Protein AF-X1CNL9-F1 (afdb_monomer_lite)

Radius of gyration: 15.49 Å; chains: 1; bounding box: 36×26×52 Å

Foldseek 3Di:
DCVLVDDDQDPPVVVVVQALQQDADPVRHRRDPDWDDDPPQTAHQNQDFNYQCHPVSPHGAQLVVLVVVQSVVVVCCVSVVDDDDRDRSVVGGGDDDDD

Secondary structure (DSSP, 8-state):
--GGG------HHHHHHHHHTT-B-TTS-BS----EEETTEEEBSSSSTTBSB-TTSSSB-HHHHHHHHHHHHHHHHHHH---PPPP-GGGS-------

pLDDT: mean 90.12, std 8.89, range [52.78, 97.94]

Structure (mmCIF, N/CA/C/O backbone):
data_AF-X1CNL9-F1
#
_entry.id   AF-X1CNL9-F1
#
loop_
_atom_site.group_PDB
_atom_site.id
_atom_site.type_symbol
_atom_site.label_atom_id
_atom_site.label_alt_id
_atom_site.label_comp_id
_atom_site.label_asym_id
_atom_site.label_entity_id
_atom_site.label_seq_id
_atom_site.pdbx_PDB_ins_code
_atom_site.Cartn_x
_atom_site.Cartn_y
_atom_site.Cartn_z
_atom_site.occupancy
_atom_site.B_iso_or_equiv
_atom_site.auth_seq_id
_atom_site.auth_comp_id
_atom_site.auth_asym_id
_atom_site.auth_atom_id
_atom_site.pdbx_PDB_model_num
ATOM 1 N N . GLU A 1 1 ? -3.794 -0.713 32.913 1.00 54.69 1 GLU A N 1
ATOM 2 C CA . GLU A 1 1 ? -4.389 -1.620 31.913 1.00 54.69 1 GLU A CA 1
ATOM 3 C C . GLU A 1 1 ? -4.919 -0.777 30.761 1.00 54.69 1 GLU A C 1
ATOM 5 O O . GLU A 1 1 ? -5.794 0.048 30.974 1.00 54.69 1 GLU A O 1
ATOM 10 N N . TYR A 1 2 ? -4.302 -0.887 29.584 1.00 60.25 2 TYR A N 1
ATOM 11 C CA . TYR A 1 2 ? -4.730 -0.225 28.339 1.00 60.25 2 TYR A CA 1
ATOM 12 C C . TYR A 1 2 ? -4.790 -1.234 27.179 1.00 60.25 2 TYR A C 1
ATOM 14 O O . TYR A 1 2 ? -4.810 -0.820 26.023 1.00 60.25 2 TYR A O 1
ATOM 22 N N . SER A 1 3 ? -4.776 -2.545 27.472 1.00 65.31 3 SER A N 1
ATOM 23 C CA . SER A 1 3 ? -4.716 -3.605 26.453 1.00 65.31 3 SER A CA 1
ATOM 24 C C . SER A 1 3 ? -5.820 -3.456 25.411 1.00 65.31 3 SER A C 1
ATOM 26 O O . SER A 1 3 ? -5.563 -3.628 24.231 1.00 65.31 3 SER A O 1
ATOM 28 N N . ASP A 1 4 ? -7.002 -3.013 25.836 1.00 73.25 4 ASP A N 1
ATOM 29 C CA . ASP A 1 4 ? -8.191 -2.938 24.983 1.00 73.25 4 ASP A CA 1
ATOM 30 C C . ASP A 1 4 ? -8.252 -1.638 24.157 1.00 73.25 4 ASP A C 1
ATOM 32 O O . ASP A 1 4 ? -9.222 -1.377 23.452 1.00 73.25 4 ASP A O 1
ATOM 36 N N . ARG A 1 5 ? -7.229 -0.779 24.260 1.00 80.44 5 ARG A N 1
ATOM 37 C CA . ARG A 1 5 ? -7.118 0.488 23.511 1.00 80.44 5 ARG A CA 1
ATOM 38 C C . ARG A 1 5 ? -5.924 0.508 22.559 1.00 80.44 5 ARG A C 1
ATOM 40 O O . ARG A 1 5 ? -5.678 1.530 21.924 1.00 80.44 5 ARG A O 1
ATOM 47 N N . LEU A 1 6 ? -5.168 -0.585 22.491 1.00 88.25 6 LEU A N 1
ATOM 48 C CA . LEU A 1 6 ? -3.999 -0.725 21.635 1.00 88.25 6 LEU A CA 1
ATOM 49 C C . LEU A 1 6 ? -4.222 -1.896 20.689 1.00 88.25 6 LEU A C 1
ATOM 51 O O . LEU A 1 6 ? -4.370 -3.034 21.117 1.00 88.25 6 LEU A O 1
ATOM 55 N N . VAL A 1 7 ? -4.214 -1.596 19.397 1.00 90.00 7 VAL A N 1
ATOM 56 C CA . VAL A 1 7 ? -4.333 -2.590 18.334 1.00 90.00 7 VAL A CA 1
ATOM 57 C C . VAL A 1 7 ? -3.027 -2.587 17.559 1.00 90.00 7 VAL A C 1
ATOM 59 O O . VAL A 1 7 ? -2.534 -1.530 17.161 1.00 90.00 7 VAL A O 1
ATOM 62 N N . VAL A 1 8 ? -2.452 -3.771 17.370 1.00 90.88 8 VAL A N 1
ATOM 63 C CA . VAL A 1 8 ? -1.277 -3.956 16.519 1.00 90.88 8 VAL A CA 1
ATOM 64 C C . VAL A 1 8 ? -1.761 -4.208 15.100 1.00 90.88 8 VAL A C 1
ATOM 66 O O . VAL A 1 8 ? -2.524 -5.140 14.866 1.00 90.88 8 VAL A O 1
ATOM 69 N N . VAL A 1 9 ? -1.299 -3.389 14.159 1.00 93.81 9 VAL A N 1
ATOM 70 C CA . VAL A 1 9 ? -1.529 -3.603 12.728 1.00 93.81 9 VAL A CA 1
ATOM 71 C C . VAL A 1 9 ? -0.327 -4.349 12.164 1.00 93.81 9 VAL A C 1
ATOM 73 O O . VAL A 1 9 ? 0.772 -3.795 12.106 1.00 93.81 9 VAL A O 1
ATOM 76 N N . ASP A 1 10 ? -0.522 -5.611 11.779 1.00 92.50 10 ASP A N 1
ATOM 77 C CA . ASP A 1 10 ? 0.533 -6.402 11.144 1.00 92.50 10 ASP A CA 1
ATOM 78 C C . ASP A 1 10 ? 0.637 -6.067 9.653 1.00 92.50 10 ASP A C 1
ATOM 80 O O . ASP A 1 10 ? -0.144 -6.532 8.826 1.00 92.50 10 ASP A O 1
ATOM 84 N N . LEU A 1 11 ? 1.633 -5.255 9.311 1.00 94.25 11 LEU A N 1
ATOM 85 C CA . LEU A 1 11 ? 1.977 -4.945 7.925 1.00 94.25 11 LEU A CA 1
ATOM 86 C C . LEU A 1 11 ? 3.014 -5.908 7.346 1.00 94.25 11 LEU A C 1
ATOM 88 O O . LEU A 1 11 ? 3.217 -5.922 6.135 1.00 94.25 11 LEU A O 1
ATOM 92 N N . ASN A 1 12 ? 3.713 -6.680 8.181 1.00 93.00 12 ASN A N 1
ATOM 93 C CA . ASN A 1 12 ? 4.885 -7.424 7.734 1.00 93.00 12 ASN A CA 1
ATOM 94 C C . ASN A 1 12 ? 4.502 -8.482 6.699 1.00 93.00 12 ASN A C 1
ATOM 96 O O . ASN A 1 12 ? 5.143 -8.575 5.657 1.00 93.00 12 ASN A O 1
ATOM 100 N N . SER A 1 13 ? 3.424 -9.222 6.958 1.00 92.19 13 SER A N 1
ATOM 101 C CA . SER A 1 13 ? 2.940 -10.283 6.075 1.00 92.19 13 SER A CA 1
ATOM 102 C C . SER A 1 13 ? 2.602 -9.751 4.674 1.00 92.19 13 SER A C 1
ATOM 104 O O . SER A 1 13 ? 3.197 -10.185 3.689 1.00 92.19 13 SER A O 1
ATOM 106 N N . ILE A 1 14 ? 1.746 -8.727 4.584 1.00 91.88 14 ILE A N 1
ATOM 107 C CA . ILE A 1 14 ? 1.308 -8.170 3.295 1.00 91.88 14 ILE A CA 1
ATOM 108 C C . ILE A 1 14 ? 2.436 -7.453 2.541 1.00 91.88 14 ILE A C 1
ATOM 110 O O . ILE A 1 14 ? 2.567 -7.587 1.325 1.00 91.88 14 ILE A O 1
ATOM 114 N N . ILE A 1 15 ? 3.299 -6.710 3.241 1.00 93.75 15 ILE A N 1
ATOM 115 C CA . ILE A 1 15 ? 4.438 -6.037 2.604 1.00 93.75 15 ILE A CA 1
ATOM 116 C C . ILE A 1 15 ? 5.466 -7.063 2.124 1.00 93.75 15 ILE A C 1
ATOM 118 O O . ILE A 1 15 ? 6.042 -6.884 1.050 1.00 93.75 15 ILE A O 1
ATOM 122 N N . HIS A 1 16 ? 5.670 -8.155 2.866 1.00 92.19 16 HIS A N 1
ATOM 123 C CA . HIS A 1 16 ? 6.525 -9.253 2.434 1.00 92.19 16 HIS A CA 1
ATOM 124 C C . HIS A 1 16 ? 5.980 -9.911 1.162 1.00 92.19 16 HIS A C 1
ATOM 126 O O . HIS A 1 16 ? 6.737 -10.063 0.205 1.00 92.19 16 HIS A O 1
ATOM 132 N N . GLU A 1 17 ? 4.689 -10.235 1.099 1.00 92.00 17 GLU A N 1
ATOM 133 C CA . GLU A 1 17 ? 4.057 -10.794 -0.105 1.00 92.00 17 GLU A CA 1
ATOM 134 C C . GLU A 1 17 ? 4.214 -9.868 -1.320 1.00 92.00 17 GLU A C 1
ATOM 136 O O . GLU A 1 17 ? 4.712 -10.288 -2.367 1.00 92.00 17 GLU A O 1
ATOM 141 N N . ILE A 1 18 ? 3.928 -8.571 -1.162 1.00 92.69 18 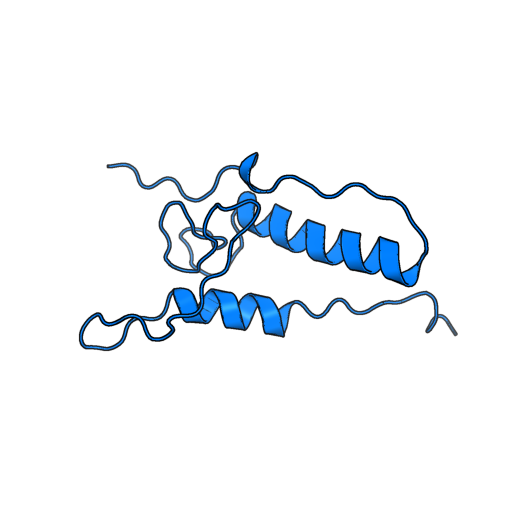ILE A N 1
ATOM 142 C CA . ILE A 1 18 ? 4.136 -7.591 -2.236 1.00 92.69 18 ILE A CA 1
ATOM 143 C C . ILE A 1 18 ? 5.621 -7.504 -2.616 1.00 92.69 18 ILE A C 1
ATOM 145 O O . ILE A 1 18 ? 5.942 -7.421 -3.802 1.0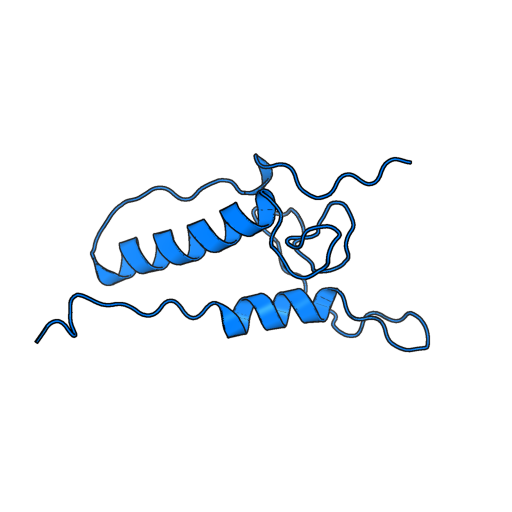0 92.69 18 ILE A O 1
ATOM 149 N N . SER A 1 19 ? 6.548 -7.585 -1.656 1.00 91.75 19 SER A N 1
ATOM 150 C CA . SER A 1 19 ? 7.993 -7.587 -1.936 1.00 91.75 19 SER A CA 1
ATOM 151 C C . SER A 1 19 ? 8.424 -8.765 -2.818 1.00 91.75 19 SER A C 1
ATOM 153 O O . SER A 1 19 ? 9.303 -8.613 -3.669 1.00 91.75 19 SER A O 1
ATOM 155 N N . MET A 1 20 ? 7.771 -9.927 -2.682 1.00 91.19 20 MET A N 1
ATOM 156 C CA . MET A 1 20 ? 8.066 -11.116 -3.486 1.00 91.19 20 MET A CA 1
ATOM 157 C C . MET A 1 20 ? 7.733 -10.913 -4.966 1.00 91.19 20 MET A C 1
ATOM 159 O O . MET A 1 20 ? 8.447 -11.444 -5.815 1.00 91.19 20 MET A O 1
ATOM 163 N N . THR A 1 21 ? 6.731 -10.088 -5.291 1.00 91.50 21 THR A N 1
ATOM 164 C CA . THR A 1 21 ? 6.368 -9.746 -6.685 1.00 91.50 21 THR A CA 1
ATOM 165 C C . THR A 1 21 ? 7.484 -9.011 -7.436 1.00 91.50 21 THR A C 1
ATOM 167 O O . THR A 1 21 ? 7.524 -9.006 -8.666 1.00 91.50 21 THR A O 1
ATOM 170 N N . GLY A 1 22 ? 8.409 -8.380 -6.702 1.00 88.19 22 GLY A N 1
ATOM 171 C CA . GLY A 1 22 ? 9.576 -7.704 -7.261 1.00 88.19 22 GLY A CA 1
ATOM 172 C C . GLY A 1 22 ? 10.758 -8.626 -7.548 1.00 88.19 22 GLY A C 1
ATOM 173 O O . GLY A 1 22 ? 11.686 -8.210 -8.243 1.00 88.19 22 GLY A O 1
ATOM 174 N N . LYS A 1 23 ? 10.752 -9.860 -7.026 1.00 89.56 23 LYS A N 1
ATOM 175 C CA . LYS A 1 23 ? 11.889 -10.776 -7.137 1.00 89.56 23 LYS A CA 1
ATOM 176 C C . LYS A 1 23 ? 11.922 -11.446 -8.506 1.00 89.56 23 LYS A C 1
ATOM 178 O O . LYS A 1 23 ? 10.932 -12.007 -8.979 1.00 89.56 23 LYS A O 1
ATOM 183 N N . ILE A 1 24 ? 13.101 -11.392 -9.111 1.00 86.44 24 ILE A N 1
ATOM 184 C CA . ILE A 1 24 ? 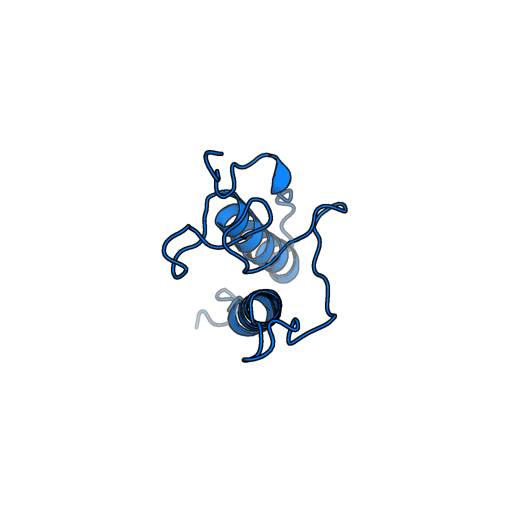13.458 -12.122 -10.321 1.00 86.44 24 ILE A CA 1
ATOM 185 C C . ILE A 1 24 ? 14.601 -13.074 -9.985 1.00 86.44 24 ILE A C 1
ATOM 187 O O . ILE A 1 24 ? 15.477 -12.741 -9.184 1.00 86.44 24 ILE A O 1
ATOM 191 N N . ASP A 1 25 ? 14.574 -14.269 -10.560 1.00 88.50 25 ASP A N 1
ATOM 192 C CA . ASP A 1 25 ? 15.682 -15.207 -10.433 1.00 88.50 25 ASP A CA 1
ATOM 193 C C . ASP A 1 25 ? 16.861 -14.821 -11.348 1.00 88.50 25 ASP A C 1
ATOM 195 O O . ASP A 1 25 ? 16.814 -13.844 -12.101 1.00 88.50 25 ASP A O 1
ATOM 199 N N . ALA A 1 26 ? 17.941 -15.606 -11.294 1.00 88.94 26 ALA A N 1
ATOM 200 C CA . ALA A 1 26 ? 19.138 -15.386 -12.109 1.00 88.94 26 ALA A CA 1
ATOM 201 C C . ALA A 1 26 ? 18.891 -15.494 -13.628 1.00 88.94 26 ALA A C 1
ATOM 203 O O . ALA A 1 26 ? 19.743 -15.084 -14.414 1.00 88.94 26 ALA A O 1
ATOM 204 N N . TRP A 1 27 ? 17.741 -16.030 -14.041 1.00 89.69 27 TRP A N 1
ATOM 205 C CA . TRP A 1 27 ? 17.330 -16.184 -15.434 1.00 89.69 27 TRP A CA 1
ATOM 206 C C . TRP A 1 27 ? 16.309 -15.121 -15.865 1.00 89.69 27 TRP A C 1
ATOM 208 O O . TRP A 1 27 ? 15.857 -15.132 -17.009 1.00 89.69 27 TRP A O 1
ATOM 218 N N . GLY A 1 28 ? 15.963 -14.180 -14.979 1.00 85.88 28 GLY A N 1
ATOM 219 C CA . GLY A 1 28 ? 15.004 -13.109 -15.245 1.00 85.88 28 GLY A CA 1
ATOM 220 C C . GLY A 1 28 ? 13.539 -13.532 -15.118 1.00 85.88 28 GLY A C 1
ATOM 221 O O . GLY A 1 28 ? 12.653 -12.767 -15.506 1.00 85.88 28 GLY A O 1
ATOM 222 N N . GLN A 1 29 ? 13.258 -14.718 -14.575 1.00 85.75 29 GLN A N 1
ATOM 223 C CA . GLN A 1 29 ? 11.900 -15.189 -14.332 1.00 85.75 29 GLN A CA 1
ATOM 224 C C . GLN A 1 29 ? 11.367 -14.626 -13.010 1.00 85.75 29 GLN A C 1
ATOM 226 O O . GLN A 1 29 ? 12.063 -14.586 -11.995 1.00 85.75 29 GLN A O 1
ATOM 231 N N . ILE A 1 30 ? 10.105 -14.191 -13.019 1.00 83.69 30 ILE A N 1
ATOM 232 C CA . ILE A 1 30 ? 9.424 -13.673 -11.827 1.00 83.69 30 ILE A CA 1
ATOM 233 C C . ILE A 1 30 ? 9.240 -14.820 -10.826 1.00 83.69 30 ILE A C 1
ATOM 235 O O . ILE A 1 30 ? 8.726 -15.883 -11.179 1.00 83.69 30 ILE A O 1
ATOM 239 N N . SER A 1 31 ? 9.659 -14.596 -9.579 1.00 82.19 31 SER A N 1
ATOM 240 C CA . SER A 1 31 ? 9.675 -15.627 -8.533 1.00 82.19 31 SER A CA 1
ATOM 241 C C . SER A 1 31 ? 8.288 -16.001 -7.995 1.00 82.19 31 SER A C 1
ATOM 243 O O . SER A 1 31 ? 8.138 -17.075 -7.422 1.00 82.19 31 SER A O 1
ATOM 245 N N . THR A 1 32 ? 7.277 -15.146 -8.170 1.00 84.19 32 THR A N 1
ATOM 246 C CA . THR A 1 32 ? 5.880 -15.416 -7.793 1.00 84.19 32 THR A CA 1
ATOM 247 C C . THR A 1 32 ? 4.924 -15.032 -8.924 1.00 84.19 32 THR A C 1
ATOM 249 O O . THR A 1 32 ? 5.180 -14.089 -9.668 1.00 84.19 32 THR A O 1
ATOM 252 N N . GLN A 1 33 ? 3.831 -15.782 -9.066 1.00 80.56 33 GLN A N 1
ATOM 253 C CA . GLN A 1 33 ? 2.722 -15.471 -9.981 1.00 80.56 33 GLN A CA 1
ATOM 254 C C . GLN A 1 33 ? 1.566 -14.762 -9.257 1.00 80.56 33 GLN A C 1
ATOM 256 O O . GLN A 1 33 ? 0.546 -14.465 -9.872 1.00 80.56 33 GLN A O 1
ATOM 261 N N . GLU A 1 34 ? 1.701 -14.517 -7.951 1.00 86.38 34 GLU A N 1
ATOM 262 C CA . GLU A 1 34 ? 0.715 -13.758 -7.191 1.00 86.38 34 GLU A CA 1
ATOM 263 C C . GLU A 1 34 ? 0.680 -12.310 -7.670 1.00 86.38 34 GLU A C 1
ATOM 265 O O . GLU A 1 34 ? 1.712 -11.657 -7.851 1.00 86.38 34 GLU A O 1
ATOM 270 N N . GLN A 1 35 ? -0.535 -11.813 -7.866 1.00 84.69 35 GLN A N 1
ATOM 271 C CA . GLN A 1 35 ? -0.794 -10.446 -8.266 1.00 84.69 35 GLN A CA 1
ATOM 272 C C . GLN A 1 35 ? -1.637 -9.778 -7.189 1.00 84.69 35 GLN A C 1
ATOM 274 O O . GLN A 1 35 ? -2.690 -10.283 -6.808 1.00 84.69 35 GLN A O 1
ATOM 279 N N . PHE A 1 36 ? -1.170 -8.619 -6.745 1.00 91.81 36 PHE A N 1
ATOM 280 C CA . PHE A 1 36 ? -1.917 -7.725 -5.879 1.00 91.81 36 PHE A CA 1
ATOM 281 C C . PHE A 1 36 ? -2.401 -6.552 -6.718 1.00 91.81 36 PHE A C 1
ATOM 283 O O . PHE A 1 36 ? -1.673 -6.051 -7.579 1.00 91.81 36 PHE A O 1
ATOM 290 N N . ASP A 1 37 ? -3.618 -6.096 -6.473 1.00 93.44 37 ASP A N 1
ATOM 291 C CA . ASP A 1 37 ? -4.164 -4.915 -7.117 1.00 93.44 37 ASP A CA 1
ATOM 292 C C . ASP A 1 37 ? -5.035 -4.116 -6.150 1.00 93.44 37 ASP A C 1
ATOM 294 O O . ASP A 1 37 ? -5.532 -4.621 -5.144 1.00 93.44 37 ASP A O 1
ATOM 298 N N . PHE A 1 38 ? -5.190 -2.834 -6.456 1.00 93.50 38 PHE A N 1
ATOM 299 C CA . PHE A 1 38 ? -6.168 -1.976 -5.808 1.00 93.50 38 PHE A CA 1
ATOM 300 C C . PHE A 1 38 ? -7.022 -1.331 -6.888 1.00 93.50 38 PHE A C 1
ATOM 302 O O . PHE A 1 38 ? -6.511 -0.583 -7.730 1.00 93.50 38 PHE A O 1
ATOM 309 N N . ASN A 1 39 ? -8.322 -1.626 -6.859 1.00 94.00 39 ASN A N 1
ATOM 310 C CA . ASN A 1 39 ? -9.281 -1.202 -7.879 1.00 94.00 39 ASN A CA 1
ATOM 311 C C . ASN A 1 39 ? -8.817 -1.555 -9.309 1.00 94.00 39 ASN A C 1
ATOM 313 O O . ASN A 1 39 ? -8.936 -0.737 -10.220 1.00 94.00 39 ASN A O 1
ATOM 317 N N . GLY A 1 40 ? -8.246 -2.749 -9.511 1.00 92.25 40 GLY A N 1
ATOM 318 C CA . GLY A 1 40 ? -7.772 -3.220 -10.814 1.00 92.25 40 GLY A CA 1
ATOM 319 C C . GLY A 1 40 ? -6.403 -2.685 -11.246 1.00 92.25 40 GLY A C 1
ATOM 320 O O . GLY A 1 40 ? -5.913 -3.076 -12.305 1.00 92.25 40 GLY A O 1
ATOM 321 N N . VAL A 1 41 ? -5.759 -1.817 -10.455 1.00 92.31 41 VAL A N 1
ATOM 322 C CA . VAL A 1 41 ? -4.409 -1.310 -10.748 1.00 92.31 41 VAL A CA 1
ATOM 323 C C . VAL A 1 41 ? -3.369 -2.143 -9.995 1.00 92.31 41 VAL A C 1
ATOM 325 O O . VAL A 1 41 ? -3.415 -2.172 -8.761 1.00 92.31 41 VAL A O 1
ATOM 328 N N . PRO A 1 42 ? -2.401 -2.779 -10.686 1.00 92.31 42 PRO A N 1
ATOM 329 C CA . PRO A 1 42 ? -1.410 -3.630 -10.039 1.00 92.31 42 PRO A CA 1
ATOM 330 C C . PRO A 1 42 ? -0.591 -2.915 -8.958 1.00 92.31 42 PRO A C 1
ATOM 332 O O . PRO A 1 42 ? -0.228 -1.736 -9.073 1.00 92.31 42 PRO A O 1
ATOM 335 N N . LEU A 1 43 ? -0.263 -3.671 -7.919 1.00 91.75 43 LEU A N 1
ATOM 336 C CA . LEU A 1 43 ? 0.655 -3.329 -6.846 1.00 91.75 43 LEU A CA 1
ATOM 337 C C . LEU A 1 43 ? 1.819 -4.308 -6.889 1.00 91.75 43 LEU A C 1
ATOM 339 O O . LEU A 1 43 ? 1.625 -5.520 -6.960 1.00 91.75 43 LEU A O 1
ATOM 343 N N . GLY A 1 44 ? 3.036 -3.785 -6.839 1.00 92.25 44 GLY A N 1
ATOM 344 C CA . GLY A 1 44 ? 4.212 -4.634 -6.791 1.00 92.25 44 GLY A CA 1
ATOM 345 C C . GLY A 1 44 ? 5.409 -3.957 -6.154 1.00 92.25 44 GLY A C 1
ATOM 346 O O . GLY A 1 44 ? 5.336 -2.821 -5.684 1.00 92.25 44 GLY A O 1
ATOM 347 N N . ALA A 1 45 ? 6.526 -4.675 -6.164 1.00 91.50 45 ALA A N 1
ATOM 348 C CA . ALA A 1 45 ? 7.803 -4.186 -5.648 1.00 91.50 45 ALA A CA 1
ATOM 349 C C . ALA A 1 45 ? 8.856 -3.918 -6.731 1.00 91.50 45 ALA A C 1
ATOM 351 O O . ALA A 1 45 ? 9.983 -3.532 -6.428 1.00 91.50 45 ALA A O 1
ATOM 352 N N . ARG A 1 46 ? 8.506 -4.095 -8.012 1.00 89.06 46 ARG A N 1
ATOM 353 C CA . ARG A 1 46 ? 9.363 -3.647 -9.119 1.00 89.06 46 ARG A CA 1
ATOM 354 C C . ARG A 1 46 ? 9.313 -2.127 -9.160 1.00 89.06 46 ARG A C 1
ATOM 356 O O . ARG A 1 46 ? 8.226 -1.587 -9.321 1.00 89.06 46 ARG A O 1
ATOM 363 N N . LEU A 1 47 ? 10.470 -1.468 -9.096 1.00 88.44 47 LEU A N 1
ATOM 364 C CA . LEU A 1 47 ? 10.632 -0.017 -8.900 1.00 88.44 47 LEU A CA 1
ATOM 365 C C . LEU A 1 47 ? 10.073 0.895 -10.023 1.00 88.44 47 LEU A C 1
ATOM 367 O O . LEU A 1 47 ? 10.371 2.085 -10.038 1.00 88.44 47 LEU A O 1
ATOM 371 N N . GLY A 1 48 ? 9.257 0.372 -10.942 1.00 88.31 48 GLY A N 1
ATOM 372 C CA . GLY A 1 48 ? 8.529 1.147 -11.952 1.00 88.31 48 GLY A CA 1
ATOM 373 C C . GLY A 1 48 ? 7.200 1.721 -11.441 1.00 88.31 48 GLY A C 1
ATOM 374 O O . GLY A 1 48 ? 6.951 1.791 -10.239 1.00 88.31 48 GLY A O 1
ATOM 375 N N . TYR A 1 49 ? 6.311 2.094 -12.367 1.00 88.06 49 TYR A N 1
ATOM 376 C CA . TYR A 1 49 ? 5.068 2.830 -12.072 1.00 88.06 49 TYR A CA 1
ATOM 377 C C . TYR A 1 49 ? 4.120 2.135 -11.079 1.00 88.06 49 TYR A C 1
ATOM 379 O O . TYR A 1 49 ?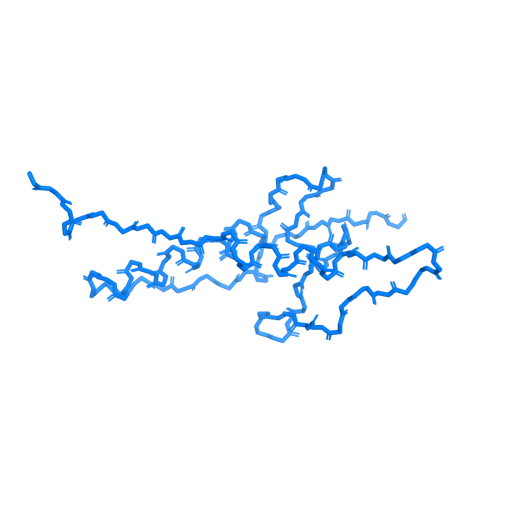 3.466 2.795 -10.276 1.00 88.06 49 TYR A O 1
ATOM 387 N N . ASN A 1 50 ? 4.072 0.799 -11.093 1.00 90.19 50 ASN A N 1
ATOM 388 C CA . ASN A 1 50 ? 3.192 0.020 -10.216 1.00 90.19 50 ASN A CA 1
ATOM 389 C C . ASN A 1 50 ? 3.807 -0.288 -8.837 1.00 90.19 50 ASN A C 1
ATOM 391 O O . ASN A 1 50 ? 3.185 -0.991 -8.037 1.00 90.19 50 ASN A O 1
ATOM 395 N N . SER A 1 51 ? 5.007 0.226 -8.548 1.00 92.88 51 SER A N 1
ATOM 396 C CA . SER A 1 51 ? 5.676 0.027 -7.263 1.00 92.88 51 SER A CA 1
ATOM 397 C C . SER A 1 51 ? 4.929 0.706 -6.116 1.00 92.88 51 SER A C 1
ATOM 399 O O . SER A 1 51 ? 4.494 1.853 -6.252 1.00 92.88 51 SER A O 1
ATOM 401 N N . ILE A 1 52 ? 4.873 0.054 -4.954 1.00 95.19 52 ILE A N 1
ATOM 402 C CA . ILE A 1 52 ? 4.553 0.724 -3.678 1.00 95.19 52 ILE A CA 1
ATOM 403 C C . ILE A 1 52 ? 5.804 1.279 -2.976 1.00 95.19 52 ILE A C 1
ATOM 405 O O . ILE A 1 52 ? 5.704 2.139 -2.102 1.00 95.19 52 ILE A O 1
ATOM 409 N N . PHE A 1 53 ? 6.989 0.810 -3.367 1.00 95.19 53 PHE A N 1
ATOM 410 C CA . PHE A 1 53 ? 8.274 1.278 -2.853 1.00 95.19 53 PHE A CA 1
ATOM 411 C C . PHE A 1 53 ? 8.813 2.425 -3.699 1.00 95.19 53 PHE A C 1
ATOM 413 O O . PHE A 1 53 ? 8.638 2.439 -4.921 1.00 95.19 53 PHE A O 1
ATOM 420 N N . SER A 1 54 ? 9.506 3.352 -3.050 1.00 93.69 54 SER A N 1
ATOM 421 C CA . SER A 1 54 ? 10.280 4.407 -3.693 1.00 93.69 54 SER A CA 1
ATOM 422 C C . SER A 1 54 ? 11.474 3.824 -4.464 1.00 93.69 54 SER A C 1
ATOM 424 O O . SER A 1 54 ? 11.779 2.637 -4.348 1.00 93.69 54 SER A O 1
ATOM 426 N N . LEU A 1 55 ? 12.172 4.645 -5.253 1.00 91.88 55 LEU A N 1
ATOM 427 C CA . LEU A 1 55 ? 13.347 4.215 -6.026 1.00 91.88 55 LEU A CA 1
ATOM 428 C C . LEU A 1 55 ? 14.524 3.734 -5.160 1.00 91.88 55 LEU A C 1
ATOM 430 O O . LEU A 1 55 ? 15.412 3.060 -5.675 1.00 91.88 55 LEU A O 1
ATOM 434 N N . ASP A 1 56 ? 14.532 4.044 -3.861 1.00 89.50 56 ASP A N 1
ATOM 435 C CA . ASP A 1 56 ? 15.518 3.501 -2.921 1.00 89.50 56 ASP A CA 1
ATOM 436 C C . ASP A 1 56 ? 15.263 2.030 -2.541 1.00 89.50 56 ASP A C 1
ATOM 438 O O . ASP A 1 56 ? 16.139 1.386 -1.965 1.00 89.50 56 ASP A O 1
ATOM 442 N N . GLY A 1 57 ? 14.076 1.495 -2.853 1.00 89.00 57 GLY A N 1
ATOM 443 C CA . GLY A 1 57 ? 13.659 0.131 -2.528 1.00 89.00 57 GLY A CA 1
ATOM 444 C C . GLY A 1 57 ? 13.440 -0.152 -1.037 1.00 89.00 57 GLY A C 1
ATOM 445 O O . GLY A 1 57 ? 13.214 -1.306 -0.681 1.00 89.00 57 GLY A O 1
ATOM 446 N N . LEU A 1 58 ? 13.504 0.861 -0.168 1.00 90.81 58 LEU A N 1
ATOM 447 C CA . LEU A 1 58 ? 13.377 0.721 1.287 1.00 90.81 58 LEU A CA 1
ATOM 448 C C . LEU A 1 58 ? 12.135 1.429 1.825 1.00 90.81 58 LEU A C 1
ATOM 450 O O . LEU A 1 58 ? 11.387 0.850 2.611 1.00 90.81 58 LEU A O 1
ATOM 454 N N . HIS A 1 59 ? 11.903 2.672 1.406 1.00 94.62 59 HIS A N 1
ATOM 455 C CA . HIS A 1 59 ? 10.757 3.459 1.851 1.00 94.62 59 HIS A CA 1
ATOM 456 C C . HIS A 1 59 ? 9.582 3.314 0.888 1.00 94.62 59 HIS A C 1
ATOM 458 O O . HIS A 1 59 ? 9.752 3.034 -0.300 1.00 94.62 59 HIS A O 1
ATOM 464 N N . PHE A 1 60 ? 8.368 3.553 1.380 1.00 96.25 60 PHE A N 1
ATOM 465 C CA . PHE A 1 60 ? 7.196 3.644 0.515 1.00 96.25 60 PHE A CA 1
ATOM 466 C C . PHE A 1 60 ? 7.173 4.974 -0.237 1.00 96.25 60 PHE A C 1
ATOM 468 O O . PHE A 1 60 ? 7.537 6.019 0.301 1.00 96.25 60 PHE A O 1
ATOM 475 N N . ASN A 1 61 ? 6.697 4.944 -1.479 1.00 95.81 61 ASN A N 1
ATOM 476 C CA . ASN A 1 61 ? 6.331 6.164 -2.198 1.00 95.81 61 ASN A CA 1
ATOM 477 C C . ASN A 1 61 ? 4.949 6.672 -1.710 1.00 95.81 61 ASN A C 1
ATOM 479 O O . ASN A 1 61 ? 4.320 6.021 -0.864 1.00 95.81 61 ASN A O 1
ATOM 483 N N . PRO A 1 62 ? 4.441 7.824 -2.189 1.00 96.44 62 PRO A N 1
ATOM 484 C CA . PRO A 1 62 ? 3.135 8.330 -1.760 1.00 96.44 62 PRO A CA 1
ATOM 485 C C . PRO A 1 62 ? 1.983 7.332 -1.966 1.00 96.44 62 PRO A C 1
ATOM 487 O O . PRO A 1 62 ? 1.157 7.171 -1.068 1.00 96.44 62 PRO A O 1
ATOM 490 N N . ARG A 1 63 ? 1.964 6.597 -3.087 1.00 95.88 63 ARG A N 1
ATOM 491 C CA . ARG A 1 63 ? 0.984 5.525 -3.347 1.00 95.88 63 ARG A CA 1
ATOM 492 C C . ARG A 1 63 ? 1.081 4.379 -2.336 1.00 95.88 63 ARG A C 1
ATOM 494 O O . ARG A 1 63 ? 0.063 3.963 -1.786 1.00 95.88 63 ARG A O 1
ATOM 501 N N . GLY A 1 64 ? 2.286 3.895 -2.038 1.00 96.06 64 GLY A N 1
ATOM 502 C CA . GLY A 1 64 ? 2.512 2.867 -1.018 1.00 96.06 64 GLY A CA 1
ATOM 503 C C . GLY A 1 64 ? 2.168 3.337 0.396 1.00 96.06 64 GLY A C 1
ATOM 504 O O . GLY A 1 64 ? 1.594 2.585 1.179 1.00 96.06 64 GLY A O 1
ATOM 505 N N . SER A 1 65 ? 2.425 4.607 0.706 1.00 97.00 65 SER A N 1
ATOM 506 C CA . SER A 1 65 ? 2.039 5.208 1.988 1.00 97.00 65 SER A CA 1
ATOM 507 C C . SER A 1 65 ? 0.517 5.280 2.138 1.00 97.00 65 SER A C 1
ATOM 509 O O . SER A 1 65 ? -0.004 4.976 3.209 1.00 97.00 65 SER A O 1
ATOM 511 N N . ALA A 1 66 ? -0.212 5.607 1.063 1.00 97.38 66 ALA A N 1
ATOM 512 C CA . ALA A 1 66 ? -1.675 5.568 1.047 1.00 97.38 66 ALA A CA 1
ATOM 513 C C . ALA A 1 66 ? -2.222 4.137 1.218 1.00 97.38 66 ALA A C 1
ATOM 515 O O . ALA A 1 66 ? -3.185 3.929 1.955 1.00 97.38 66 ALA A O 1
ATOM 516 N N . PHE A 1 67 ? -1.579 3.139 0.603 1.00 96.06 67 PHE A N 1
ATOM 517 C CA . PHE A 1 67 ? -1.911 1.724 0.807 1.00 96.06 67 PHE A CA 1
ATOM 518 C C . PHE A 1 67 ? -1.755 1.301 2.271 1.00 96.06 67 PHE A C 1
ATOM 520 O O . PHE A 1 67 ? -2.675 0.724 2.851 1.00 96.06 67 PHE A O 1
ATOM 527 N N . VAL A 1 68 ? -0.629 1.645 2.897 1.00 96.50 68 VAL A N 1
ATOM 528 C CA . VAL A 1 68 ? -0.395 1.374 4.321 1.00 96.50 68 VAL A CA 1
ATOM 529 C C . VAL A 1 68 ? -1.405 2.119 5.200 1.00 96.50 68 VAL A C 1
ATOM 531 O O . VAL A 1 68 ? -1.940 1.539 6.141 1.00 96.50 68 VAL A O 1
ATOM 534 N N . ALA A 1 69 ? -1.733 3.374 4.882 1.00 97.38 69 ALA A N 1
ATOM 535 C CA . ALA A 1 69 ? -2.744 4.133 5.616 1.00 97.38 69 ALA A CA 1
ATOM 536 C C . ALA A 1 69 ? -4.120 3.446 5.588 1.00 97.38 69 ALA A C 1
ATOM 538 O O . ALA A 1 69 ? -4.779 3.372 6.624 1.00 97.38 69 ALA A O 1
ATOM 539 N N . ASN A 1 70 ? -4.527 2.877 4.449 1.00 97.06 70 ASN A N 1
ATOM 540 C CA . ASN A 1 70 ? -5.767 2.104 4.358 1.00 97.06 70 ASN A CA 1
ATOM 541 C C . ASN A 1 70 ? -5.775 0.887 5.288 1.00 97.06 70 ASN A C 1
ATOM 543 O O . ASN A 1 70 ? -6.796 0.640 5.922 1.00 97.06 70 ASN A O 1
ATOM 547 N N . TRP A 1 71 ? -4.654 0.173 5.433 1.00 95.94 71 TRP A N 1
ATOM 548 C CA . TRP A 1 71 ? -4.544 -0.934 6.392 1.00 95.94 71 TRP A CA 1
ATOM 549 C C . TRP A 1 71 ? -4.783 -0.483 7.835 1.00 95.94 71 TRP A C 1
ATOM 551 O O . TRP A 1 71 ? -5.499 -1.149 8.586 1.00 95.94 71 TRP A O 1
ATOM 561 N N . PHE A 1 72 ? -4.237 0.672 8.223 1.00 96.88 72 PHE A N 1
ATOM 562 C CA . PHE A 1 72 ? -4.520 1.257 9.534 1.00 96.88 72 PHE A CA 1
ATOM 563 C C . PHE A 1 72 ? -5.985 1.672 9.674 1.00 96.88 72 PHE A C 1
ATOM 565 O O . PHE A 1 72 ? -6.606 1.367 10.689 1.00 96.88 72 PHE A O 1
ATOM 572 N N . ILE A 1 73 ? -6.553 2.337 8.664 1.00 97.44 73 ILE A N 1
ATOM 573 C CA . ILE A 1 73 ? -7.953 2.781 8.676 1.00 97.44 73 ILE A CA 1
ATOM 574 C C . ILE A 1 73 ? -8.906 1.587 8.815 1.00 97.44 73 ILE A C 1
ATOM 576 O O . ILE A 1 73 ? -9.821 1.644 9.633 1.00 97.44 73 ILE A O 1
ATOM 580 N N . GLN A 1 74 ? -8.672 0.502 8.072 1.00 96.38 74 GLN A N 1
ATOM 581 C CA . GLN A 1 74 ? -9.451 -0.736 8.177 1.00 96.38 74 GLN A CA 1
ATOM 582 C C . GLN A 1 74 ? -9.415 -1.284 9.604 1.00 96.38 74 GLN A C 1
ATOM 584 O O . GLN A 1 74 ? -10.460 -1.437 10.225 1.00 96.38 74 GLN A O 1
ATOM 589 N N . ASN A 1 75 ? -8.219 -1.446 10.178 1.00 95.50 75 ASN A N 1
ATOM 590 C CA . ASN A 1 75 ? -8.079 -1.926 11.552 1.00 95.50 75 ASN A CA 1
ATOM 591 C C . ASN A 1 75 ? -8.752 -0.996 12.575 1.00 95.50 75 ASN A C 1
ATOM 593 O O . ASN A 1 75 ? -9.328 -1.476 13.549 1.00 95.50 75 ASN A O 1
ATOM 597 N N . ILE A 1 76 ? -8.716 0.323 12.370 1.00 95.62 76 ILE A N 1
ATOM 598 C CA . ILE A 1 76 ? -9.414 1.275 13.243 1.00 95.62 76 ILE A CA 1
ATOM 599 C C . ILE A 1 76 ? -10.931 1.089 13.152 1.00 95.62 76 ILE A C 1
ATOM 601 O O . ILE A 1 76 ? -11.606 1.037 14.182 1.00 95.62 76 ILE A O 1
ATOM 605 N N . ASN A 1 77 ? -11.470 0.985 11.937 1.00 96.38 77 ASN A N 1
ATOM 606 C CA . ASN A 1 77 ? -12.898 0.771 11.724 1.00 96.38 77 ASN A CA 1
ATOM 607 C C . ASN A 1 77 ? -13.357 -0.553 12.354 1.00 96.38 77 ASN A C 1
ATOM 609 O O . ASN A 1 77 ? -14.339 -0.554 13.098 1.00 96.38 77 ASN A O 1
ATOM 613 N N . ASP A 1 78 ? -12.596 -1.632 12.153 1.00 94.94 78 ASP A N 1
ATOM 614 C CA . ASP A 1 78 ? -12.922 -2.978 12.637 1.00 94.94 78 ASP A CA 1
ATOM 615 C C . ASP A 1 78 ? -12.865 -3.097 14.168 1.00 94.94 78 ASP A C 1
ATOM 617 O O . ASP A 1 78 ? -13.716 -3.749 14.772 1.00 94.94 78 ASP A O 1
ATOM 621 N N . ASN A 1 79 ? -11.888 -2.456 14.820 1.00 94.00 79 ASN A N 1
ATOM 622 C CA . ASN A 1 79 ? -11.670 -2.612 16.264 1.00 94.00 79 ASN A CA 1
ATOM 623 C C . ASN A 1 79 ? -12.392 -1.563 17.119 1.00 94.00 79 ASN A C 1
ATOM 625 O O . ASN A 1 79 ? -12.683 -1.816 18.287 1.00 94.00 79 ASN A O 1
ATOM 629 N N . PHE A 1 80 ? -12.675 -0.382 16.565 1.00 93.88 80 PHE A N 1
ATOM 630 C CA . PHE A 1 80 ? -13.258 0.731 17.322 1.00 93.88 80 PHE A CA 1
ATOM 631 C C . PHE A 1 80 ? -14.644 1.156 16.823 1.00 93.88 80 PHE A C 1
ATOM 633 O O . PHE A 1 80 ? -15.179 2.149 17.315 1.00 93.88 80 PHE A O 1
ATOM 640 N N . GLY A 1 81 ? -15.231 0.446 15.849 1.00 93.19 81 GLY A N 1
ATOM 641 C CA . GLY A 1 81 ? -16.549 0.777 15.290 1.00 93.19 81 GLY A CA 1
ATOM 642 C C . GLY A 1 81 ? -16.590 2.148 14.609 1.00 93.19 81 GLY A C 1
ATOM 643 O O . GLY A 1 81 ? -17.633 2.801 14.568 1.00 93.19 81 GLY A O 1
ATOM 644 N N . SER A 1 82 ? -15.436 2.618 14.135 1.00 95.62 82 SER A N 1
ATOM 645 C CA . SER A 1 82 ? -15.314 3.876 13.399 1.00 95.62 82 SER A CA 1
ATOM 646 C C . SER A 1 82 ? -15.792 3.713 11.952 1.00 95.62 82 SER A C 1
ATOM 648 O O . SER A 1 82 ? -15.909 2.602 11.444 1.00 95.62 82 SER A O 1
ATOM 650 N N . ASN A 1 83 ? -16.065 4.833 11.279 1.00 97.12 83 ASN A N 1
ATOM 651 C CA . ASN A 1 83 ? -16.457 4.856 9.866 1.00 97.12 83 ASN A CA 1
ATOM 652 C C . ASN A 1 83 ? -15.580 5.831 9.069 1.00 97.12 83 ASN A C 1
ATOM 654 O O . ASN A 1 83 ? -16.065 6.778 8.446 1.00 97.12 83 ASN A O 1
ATOM 658 N N . ILE A 1 84 ? -14.265 5.649 9.170 1.00 97.94 84 ILE A N 1
ATOM 659 C CA . ILE A 1 84 ? -13.284 6.451 8.442 1.00 97.94 84 ILE A CA 1
ATOM 660 C C . ILE A 1 84 ? -13.226 5.927 6.997 1.00 97.94 84 ILE A C 1
ATOM 662 O O . ILE A 1 84 ? -13.010 4.728 6.802 1.00 97.94 84 ILE A O 1
ATOM 666 N N . PRO A 1 85 ? -13.423 6.780 5.978 1.00 97.62 85 PRO A N 1
ATOM 667 C CA . PRO A 1 85 ? -13.387 6.345 4.587 1.00 97.62 85 PRO A CA 1
ATOM 668 C C . PRO A 1 85 ? -11.977 5.915 4.167 1.00 97.62 85 PRO A C 1
ATOM 670 O O . PRO A 1 85 ? -10.984 6.513 4.584 1.00 97.62 85 PRO A O 1
ATOM 673 N N . LEU A 1 86 ? -11.904 4.902 3.301 1.00 97.31 86 LEU A N 1
ATOM 674 C CA . LEU A 1 86 ? -10.653 4.494 2.667 1.00 97.31 86 LEU A CA 1
ATOM 675 C C . LEU A 1 86 ? -10.247 5.477 1.571 1.00 97.31 86 LEU A C 1
ATOM 677 O O . LEU A 1 86 ? -11.075 6.115 0.921 1.00 97.31 86 LEU A O 1
ATOM 681 N N . ILE A 1 87 ? -8.944 5.555 1.364 1.00 96.94 87 ILE A N 1
ATOM 682 C CA . ILE A 1 87 ? -8.295 6.393 0.371 1.00 96.94 87 ILE A CA 1
ATOM 683 C C . ILE A 1 87 ? -8.196 5.612 -0.944 1.00 96.94 87 ILE A C 1
ATOM 685 O O . ILE A 1 87 ? -7.772 4.456 -0.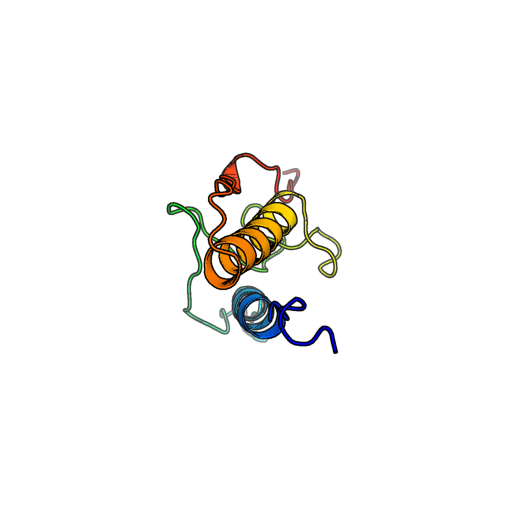948 1.00 96.94 87 ILE A O 1
ATOM 689 N N . ASP A 1 88 ? -8.526 6.2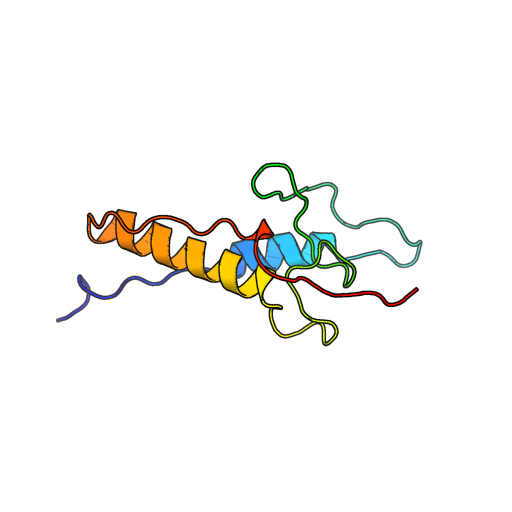35 -2.077 1.00 96.81 88 ASP A N 1
ATOM 690 C CA . ASP A 1 88 ? -8.135 5.685 -3.377 1.00 96.81 88 ASP A CA 1
ATOM 691 C C . ASP A 1 88 ? -6.637 5.922 -3.595 1.00 96.81 88 ASP A C 1
ATOM 693 O O . ASP A 1 88 ? -6.196 7.038 -3.878 1.00 96.81 88 ASP A O 1
ATOM 697 N N . ILE A 1 89 ? -5.838 4.867 -3.440 1.00 96.19 89 ILE A N 1
ATOM 698 C CA . ILE A 1 89 ? -4.375 4.969 -3.495 1.00 96.19 89 ILE A CA 1
ATOM 699 C C . ILE A 1 89 ? -3.878 5.376 -4.887 1.00 96.19 89 ILE A C 1
ATOM 701 O O . ILE A 1 89 ? -2.778 5.907 -5.010 1.00 96.19 89 ILE A O 1
ATOM 705 N N . ASN A 1 90 ? -4.680 5.158 -5.935 1.00 94.88 90 ASN A N 1
ATOM 706 C CA . ASN A 1 90 ? -4.314 5.504 -7.308 1.00 94.88 90 ASN A CA 1
ATOM 707 C C . ASN A 1 90 ? -4.401 7.018 -7.581 1.00 94.88 90 ASN A C 1
ATOM 709 O O . ASN A 1 90 ? -3.950 7.471 -8.628 1.00 94.88 90 ASN A O 1
ATOM 713 N N . GLN A 1 91 ? -4.915 7.809 -6.631 1.00 95.88 91 GLN A N 1
ATOM 714 C CA . GLN A 1 91 ? -4.850 9.276 -6.665 1.00 95.88 91 GLN A CA 1
ATOM 715 C C . GLN A 1 91 ? -3.474 9.828 -6.249 1.00 95.88 91 GLN A C 1
ATOM 717 O O . GLN A 1 91 ? -3.245 11.035 -6.319 1.00 95.88 91 GLN A O 1
ATOM 722 N N . TYR A 1 92 ? -2.556 8.968 -5.795 1.00 94.75 92 TYR A N 1
ATOM 723 C CA . TYR A 1 92 ? -1.235 9.358 -5.310 1.00 94.75 92 TYR A CA 1
ATOM 724 C C . TYR A 1 92 ? -0.153 8.952 -6.300 1.00 94.75 92 TYR A C 1
ATOM 726 O O . TYR A 1 92 ? -0.186 7.873 -6.892 1.00 94.75 92 TYR A O 1
ATOM 734 N N . VAL A 1 93 ? 0.844 9.824 -6.447 1.00 91.12 93 VAL A N 1
ATOM 735 C CA . VAL A 1 93 ? 1.965 9.588 -7.354 1.00 91.12 93 VAL A CA 1
ATOM 736 C C . VAL A 1 93 ? 2.807 8.396 -6.880 1.00 91.12 93 VAL A C 1
ATOM 738 O O . VAL A 1 93 ? 3.152 8.278 -5.701 1.00 91.12 93 VAL A O 1
ATOM 741 N N . GLY A 1 94 ? 3.098 7.487 -7.810 1.00 91.19 94 GLY A N 1
ATOM 742 C CA . GLY A 1 94 ? 4.055 6.398 -7.626 1.00 91.19 94 GLY A CA 1
ATOM 743 C C . GLY A 1 94 ? 5.464 6.816 -8.045 1.00 91.19 94 GLY A C 1
ATOM 744 O O . GLY A 1 94 ? 5.805 7.999 -8.051 1.00 91.19 94 GLY A O 1
ATOM 745 N N . ASN A 1 95 ? 6.286 5.848 -8.441 1.00 91.25 95 ASN A N 1
ATOM 746 C CA . ASN A 1 95 ? 7.578 6.166 -9.044 1.00 91.25 95 ASN A CA 1
ATOM 747 C C . ASN A 1 95 ? 7.362 6.695 -10.463 1.00 91.25 95 ASN A C 1
ATOM 749 O O . ASN A 1 95 ? 6.646 6.083 -11.257 1.00 91.25 95 ASN A O 1
ATOM 753 N N . SER A 1 96 ? 8.015 7.804 -10.793 1.00 83.00 96 SER A N 1
ATOM 754 C CA . SER A 1 96 ? 8.205 8.226 -12.175 1.00 83.00 96 SER A CA 1
ATOM 755 C C . SER A 1 96 ? 9.476 7.575 -12.704 1.00 83.00 96 SER A C 1
ATOM 757 O O . SER A 1 96 ? 10.554 7.779 -12.147 1.00 83.00 96 SER A O 1
ATOM 759 N N . VAL A 1 97 ? 9.359 6.802 -13.777 1.00 66.44 97 VAL A N 1
ATOM 760 C CA . VAL A 1 97 ? 10.510 6.520 -14.633 1.00 66.44 97 VAL A CA 1
ATOM 761 C C . VAL A 1 97 ? 10.492 7.626 -15.682 1.00 66.44 97 VAL A C 1
ATOM 763 O O . VAL A 1 97 ? 9.503 7.740 -16.410 1.00 66.44 97 VAL A O 1
ATOM 766 N N . GLU A 1 98 ? 11.495 8.505 -15.672 1.00 61.12 98 GLU A N 1
ATOM 767 C CA . GLU A 1 98 ? 11.768 9.323 -16.857 1.00 61.12 98 GLU A CA 1
ATOM 768 C C . GLU A 1 98 ? 12.188 8.351 -17.968 1.00 61.12 98 GLU A C 1
ATOM 770 O O . GLU A 1 98 ? 13.005 7.460 -17.719 1.00 61.12 98 GLU A O 1
ATOM 775 N N . GLU A 1 99 ? 11.553 8.459 -19.137 1.00 52.78 99 GLU A N 1
ATOM 776 C CA . GLU A 1 99 ? 12.006 7.761 -20.348 1.00 52.78 99 GLU A CA 1
ATOM 777 C C . GLU A 1 99 ? 13.369 8.288 -20.812 1.00 52.78 99 GLU A C 1
ATOM 779 O O . GLU A 1 99 ? 13.578 9.524 -20.760 1.00 52.78 99 GLU A O 1
#

Organism: NCBI:txid412755

Sequence (99 aa):
EYSDRLVVVDLNSIIHEISMTGKIDAWGQISTQEQFDFNGVPLGARLGYNSIFSLDGLHFNPRGSAFVANWFIQNINDNFGSNIPLIDINQYVGNSVEE